Protein AF-A0AAN6VMG4-F1 (afdb_monomer_lite)

Sequence (135 aa):
SSSSSSSSSGRWFISDRSGADPIAYALRYVGREAAAAAGVLAGSEEWKELRARMRRAVVVVCEAGAGVEGWLTDDGVRLMPEDLGEWVGFHDVFCEFLEAEGVPYEVLPAGVGGHGERVEWVVERWRGRWGRGRE

Foldseek 3Di:
DDDDPPPPPPDDDDDDDALLLVLLVLPLPVPPVSVVVSCVSCVDPVVVVRLVVLLLAAAEAEQQDPQCPVVDDPPVPDDDQPDSVSRNVSSVSSVVSCVVSVRDYHYDYSPQDDPVSSVVVSVVVRCVSVVVPPD

Radius of gyration: 17.87 Å; chains: 1; bounding box: 47×36×50 Å

Organism: NCBI:txid669021

InterPro domains:
  IPR027417 P-loop containing nucleoside triphosphate hydrolase [G3DSA:3.40.50.300] (2-120)
  IPR038727 NadR/Ttd14, AAA domain [PF13521] (8-111)

Secondary structure (DSSP, 8-state):
---------------SS-TTHHHHHHHHHSHHHHHHHHHHHHHSHHHHHHHHHHTTS--EEEPPSTT-TTT----SSS---SSHHHHHHHHHHHHHHHHHTT---EEE-TT--SHHHHHHHHHHHHHHHHGGG--

Structure (mmCIF, N/CA/C/O backbone):
data_AF-A0AAN6VMG4-F1
#
_entry.id   AF-A0AAN6VMG4-F1
#
loop_
_atom_site.group_PDB
_atom_site.id
_atom_site.type_symbol
_atom_site.label_atom_id
_atom_site.label_alt_id
_atom_site.label_comp_id
_atom_site.label_asym_id
_atom_site.label_entity_id
_atom_site.label_seq_id
_atom_site.pdbx_PDB_ins_code
_atom_site.Cartn_x
_atom_site.Cartn_y
_atom_site.Cartn_z
_atom_site.occupancy
_atom_site.B_iso_or_equiv
_atom_site.auth_seq_id
_atom_site.auth_comp_id
_atom_site.auth_asym_id
_atom_site.auth_atom_id
_atom_site.pdbx_PDB_model_num
ATOM 1 N N . SER A 1 1 ? -25.315 27.263 32.230 1.00 40.75 1 SER A N 1
ATOM 2 C CA . SER A 1 1 ? -24.452 26.088 32.029 1.00 40.75 1 SER A CA 1
ATOM 3 C C . SER A 1 1 ? -24.947 25.327 30.821 1.00 40.75 1 SER A C 1
ATOM 5 O O . SER A 1 1 ? -25.998 24.710 30.912 1.00 40.75 1 SER A O 1
ATOM 7 N N . SER A 1 2 ? -24.254 25.428 29.690 1.00 39.38 2 SER A N 1
ATOM 8 C CA . SER A 1 2 ? -24.598 24.684 28.474 1.00 39.38 2 SER A CA 1
ATOM 9 C C . SER A 1 2 ? -23.414 23.789 28.140 1.00 39.38 2 SER A C 1
ATOM 11 O O . SER A 1 2 ? -22.407 24.261 27.621 1.00 39.38 2 SER A O 1
ATOM 13 N N . SER A 1 3 ? -23.507 22.517 28.519 1.00 44.69 3 SER A N 1
ATOM 14 C CA . SER A 1 3 ? -22.531 21.501 28.136 1.00 44.69 3 SER A CA 1
ATOM 15 C C . SER A 1 3 ? -22.893 21.003 26.743 1.00 44.69 3 SER A C 1
ATOM 17 O O . SER A 1 3 ? -23.805 20.196 26.588 1.00 44.69 3 SER A O 1
ATOM 19 N N . SER A 1 4 ? -22.197 21.503 25.724 1.00 44.78 4 SER A N 1
ATOM 20 C CA . SER A 1 4 ? -22.219 20.906 24.391 1.00 44.78 4 SER A CA 1
ATOM 21 C C . SER A 1 4 ? -21.361 19.646 24.424 1.00 44.78 4 SER A C 1
ATOM 23 O O . SER A 1 4 ? -20.136 19.714 24.348 1.00 44.78 4 SER A O 1
ATOM 25 N N . SER A 1 5 ? -21.997 18.490 24.575 1.00 47.06 5 SER A N 1
ATOM 26 C CA . SER A 1 5 ? -21.383 17.191 24.323 1.00 47.06 5 SER A CA 1
ATOM 27 C C . SER A 1 5 ? -21.086 17.082 22.827 1.00 47.06 5 SER A C 1
ATOM 29 O O . SER A 1 5 ? -21.939 16.705 22.025 1.00 47.06 5 SER A O 1
ATOM 31 N N . SER A 1 6 ? -19.865 17.441 22.429 1.00 42.25 6 SER A N 1
ATOM 32 C CA . SER A 1 6 ? -19.343 17.084 21.117 1.00 42.25 6 SER A CA 1
ATOM 33 C C . SER A 1 6 ? -19.147 15.571 21.091 1.00 42.25 6 SER A C 1
ATOM 35 O O . SER A 1 6 ? -18.139 15.034 21.542 1.00 42.25 6 SER A O 1
ATOM 37 N N . SER A 1 7 ? -20.133 14.849 20.558 1.00 46.38 7 SER A N 1
ATOM 38 C CA . SER A 1 7 ? -19.880 13.506 20.058 1.00 46.38 7 SER A CA 1
ATOM 39 C C . SER A 1 7 ? -18.821 13.655 18.969 1.00 46.38 7 SER A C 1
ATOM 41 O O . SER A 1 7 ? -19.124 14.126 17.870 1.00 46.38 7 SER A O 1
ATOM 43 N N . SER A 1 8 ? -17.566 13.333 19.280 1.00 47.75 8 SER A N 1
ATOM 44 C CA . SER A 1 8 ? -16.523 13.179 18.278 1.00 47.75 8 SER A CA 1
ATOM 45 C C . SER A 1 8 ? -16.931 11.997 17.404 1.00 47.75 8 SER A C 1
ATOM 47 O O . SER A 1 8 ? -16.590 10.845 17.659 1.00 47.75 8 SER A O 1
ATOM 49 N N . SER A 1 9 ? -17.736 12.269 16.377 1.00 53.94 9 SER A N 1
ATOM 50 C CA . SER A 1 9 ? -17.923 11.345 15.273 1.00 53.94 9 SER A CA 1
ATOM 51 C C . SER A 1 9 ? -16.520 11.008 14.786 1.00 53.94 9 SER A C 1
ATOM 53 O O . SER A 1 9 ? -15.790 11.885 14.323 1.00 53.94 9 SER A O 1
ATOM 55 N N . GLY A 1 10 ? -16.087 9.770 15.041 1.00 61.09 10 GLY A N 1
ATOM 56 C CA . GLY A 1 10 ? -14.736 9.323 14.729 1.00 61.09 10 GLY A CA 1
ATOM 57 C C . GLY A 1 10 ? -14.455 9.624 13.265 1.00 61.09 10 GLY A C 1
ATOM 58 O O . GLY A 1 10 ? -15.039 8.996 12.383 1.00 61.09 10 GLY A O 1
ATOM 59 N N . ARG A 1 11 ? -13.629 10.644 13.013 1.00 73.81 11 ARG A N 1
ATOM 60 C CA . ARG A 1 11 ? -13.287 11.064 11.658 1.00 73.81 11 ARG A CA 1
ATOM 61 C C . ARG A 1 11 ? -12.384 9.993 11.068 1.00 73.81 11 ARG A C 1
ATOM 63 O O . ARG A 1 11 ? -11.254 9.819 11.515 1.00 73.81 11 ARG A O 1
ATOM 70 N N . TRP A 1 12 ? -12.909 9.263 10.096 1.00 80.88 12 TRP A N 1
ATOM 71 C CA . TRP A 1 12 ? -12.116 8.443 9.194 1.00 80.88 12 TRP A CA 1
ATOM 72 C C . TRP A 1 12 ? -11.725 9.292 7.984 1.00 80.88 12 TRP A C 1
ATOM 74 O O . TRP A 1 12 ? -12.391 10.273 7.653 1.00 80.88 12 TRP A O 1
ATOM 84 N N . PHE A 1 13 ? -10.621 8.926 7.350 1.00 86.19 13 PHE A N 1
ATOM 85 C CA . PHE A 1 13 ? -10.159 9.533 6.111 1.00 86.19 13 PHE A CA 1
ATOM 86 C C . PHE A 1 13 ? -9.629 8.433 5.196 1.00 86.19 13 PHE A C 1
ATOM 88 O O . PHE A 1 13 ? -9.307 7.337 5.659 1.00 86.19 13 PHE A O 1
ATOM 95 N N . ILE A 1 14 ? -9.559 8.733 3.904 1.00 85.50 14 ILE A N 1
ATOM 96 C CA . ILE A 1 14 ? -8.921 7.888 2.897 1.00 85.50 14 ILE A CA 1
ATOM 97 C C . ILE A 1 14 ? -7.600 8.565 2.538 1.00 85.50 14 ILE A C 1
ATOM 99 O O . ILE A 1 14 ? -7.576 9.777 2.322 1.00 85.50 14 ILE A O 1
ATOM 103 N N . SER A 1 15 ? -6.516 7.794 2.517 1.00 84.94 15 SER A N 1
ATOM 104 C CA . SER A 1 15 ? -5.196 8.249 2.078 1.00 84.94 15 SER A CA 1
ATOM 105 C C . SER A 1 15 ? -4.873 7.553 0.765 1.00 84.94 15 SER A C 1
ATOM 107 O O . SER A 1 15 ? -4.808 6.326 0.745 1.00 84.94 15 SER A O 1
ATOM 109 N N . ASP A 1 16 ? -4.697 8.323 -0.306 1.00 74.12 16 ASP A N 1
ATOM 110 C CA . ASP A 1 16 ? -4.095 7.832 -1.546 1.00 74.12 16 ASP A CA 1
ATOM 111 C C . ASP A 1 16 ? -2.587 8.074 -1.466 1.00 74.12 16 ASP A C 1
ATOM 113 O O . ASP A 1 16 ? -2.147 9.215 -1.292 1.00 74.12 16 ASP A O 1
ATOM 117 N N . ARG A 1 17 ? -1.826 6.979 -1.530 1.00 65.06 17 ARG A N 1
ATOM 118 C CA . ARG A 1 17 ? -0.452 6.846 -1.031 1.00 65.06 17 ARG A CA 1
ATOM 119 C C . ARG A 1 17 ? -0.358 7.059 0.482 1.00 65.06 17 ARG A C 1
ATOM 121 O O . ARG A 1 17 ? -1.022 7.893 1.103 1.00 65.06 17 ARG A O 1
ATOM 128 N N . SER A 1 18 ? 0.460 6.235 1.104 1.00 63.88 18 SER A N 1
ATOM 129 C CA . SER A 1 18 ? 0.796 6.293 2.517 1.00 63.88 18 SER A CA 1
ATOM 130 C C . SER A 1 18 ? 2.201 6.871 2.696 1.00 63.88 18 SER A C 1
ATOM 132 O O . SER A 1 18 ? 2.971 7.016 1.751 1.00 63.88 18 SER A O 1
ATOM 134 N N . GLY A 1 19 ? 2.588 7.171 3.932 1.00 63.75 19 GLY A N 1
ATOM 135 C CA . GLY A 1 19 ? 3.990 7.501 4.215 1.00 63.75 19 GLY A CA 1
ATOM 136 C C . GLY A 1 19 ? 4.950 6.318 4.033 1.00 63.75 19 GLY A C 1
ATOM 137 O O . GLY A 1 19 ? 6.150 6.519 4.176 1.00 63.75 19 GLY A O 1
ATOM 138 N N . ALA A 1 20 ? 4.455 5.114 3.706 1.00 68.19 20 ALA A N 1
ATOM 139 C CA . ALA A 1 20 ? 5.289 3.985 3.299 1.00 68.19 20 ALA A CA 1
ATOM 140 C C . ALA A 1 20 ? 5.819 4.152 1.868 1.00 68.19 20 ALA A C 1
ATOM 142 O O . ALA A 1 20 ? 6.915 3.688 1.564 1.00 68.19 20 ALA A O 1
ATOM 143 N N . ASP A 1 21 ? 5.080 4.844 0.997 1.00 75.88 21 ASP A N 1
ATOM 144 C CA . ASP A 1 21 ? 5.404 4.952 -0.424 1.00 75.88 21 ASP A CA 1
ATOM 145 C C . ASP A 1 21 ? 6.780 5.598 -0.655 1.00 75.88 21 ASP A C 1
ATOM 147 O O . ASP A 1 21 ? 7.603 4.981 -1.333 1.00 75.88 21 ASP A O 1
ATOM 151 N N . PRO A 1 22 ? 7.130 6.754 -0.047 1.00 72.38 22 PRO A N 1
ATOM 152 C CA . PRO A 1 22 ? 8.469 7.329 -0.200 1.00 72.38 22 PRO A CA 1
ATOM 153 C C . PRO A 1 22 ? 9.597 6.405 0.282 1.00 72.38 22 PRO A C 1
ATOM 155 O O . PRO A 1 22 ? 10.702 6.463 -0.253 1.00 72.38 22 PRO A O 1
ATOM 158 N N . ILE A 1 23 ? 9.328 5.549 1.274 1.00 71.06 23 ILE A N 1
ATOM 159 C CA . ILE A 1 23 ? 10.312 4.610 1.825 1.00 71.06 23 ILE A CA 1
ATOM 160 C C . ILE A 1 23 ? 10.537 3.455 0.845 1.00 71.06 23 ILE A C 1
ATOM 162 O O . ILE A 1 23 ? 11.684 3.139 0.535 1.00 71.06 23 ILE A O 1
ATOM 166 N N . ALA A 1 24 ? 9.466 2.879 0.293 1.00 72.75 24 ALA A N 1
ATOM 167 C CA . ALA A 1 24 ? 9.558 1.836 -0.727 1.00 72.75 24 ALA A CA 1
ATOM 168 C C . ALA A 1 24 ? 10.238 2.339 -2.013 1.00 72.75 24 ALA A C 1
ATOM 170 O O . ALA A 1 24 ? 11.110 1.661 -2.558 1.00 72.75 24 ALA A O 1
ATOM 171 N N . TYR A 1 25 ? 9.924 3.564 -2.450 1.00 73.50 25 TYR A N 1
ATOM 172 C CA . TYR A 1 25 ? 10.618 4.199 -3.574 1.00 73.50 25 TYR A CA 1
ATOM 173 C C . TYR A 1 25 ? 12.110 4.397 -3.297 1.00 73.50 25 TYR A C 1
ATOM 175 O O . TYR A 1 25 ? 12.934 4.092 -4.160 1.00 73.50 25 TYR A O 1
ATOM 183 N N . ALA A 1 26 ? 12.474 4.863 -2.097 1.00 73.69 26 ALA A N 1
ATOM 184 C CA . ALA A 1 26 ? 13.875 4.993 -1.717 1.00 73.69 26 ALA A CA 1
ATOM 185 C C . ALA A 1 26 ? 14.580 3.629 -1.780 1.00 73.69 26 ALA A C 1
ATOM 187 O O . ALA A 1 26 ? 15.575 3.500 -2.495 1.00 73.69 26 ALA A O 1
ATOM 188 N N . LEU A 1 27 ? 14.028 2.603 -1.116 1.00 71.06 27 LEU A N 1
ATOM 189 C CA . LEU A 1 27 ? 14.573 1.239 -1.100 1.00 71.06 27 LEU A CA 1
ATOM 190 C C . LEU A 1 27 ? 14.845 0.695 -2.508 1.00 71.06 27 LEU A C 1
ATOM 192 O O . LEU A 1 27 ? 15.898 0.100 -2.741 1.00 71.06 27 LEU A O 1
ATOM 196 N N . ARG A 1 28 ? 13.930 0.934 -3.452 1.00 71.44 28 ARG A N 1
ATOM 197 C CA . ARG A 1 28 ? 14.023 0.393 -4.810 1.00 71.44 28 ARG A CA 1
ATOM 198 C C . ARG A 1 28 ? 14.981 1.154 -5.732 1.00 71.44 28 ARG A C 1
ATOM 200 O O . ARG A 1 28 ? 15.599 0.514 -6.587 1.00 71.44 28 ARG A O 1
ATOM 207 N N . TYR A 1 29 ? 15.111 2.476 -5.587 1.00 68.50 29 TYR A N 1
ATOM 208 C CA . TYR A 1 29 ? 15.881 3.305 -6.529 1.00 68.50 29 TYR A CA 1
ATOM 209 C C . TYR A 1 29 ? 17.309 3.648 -6.084 1.00 68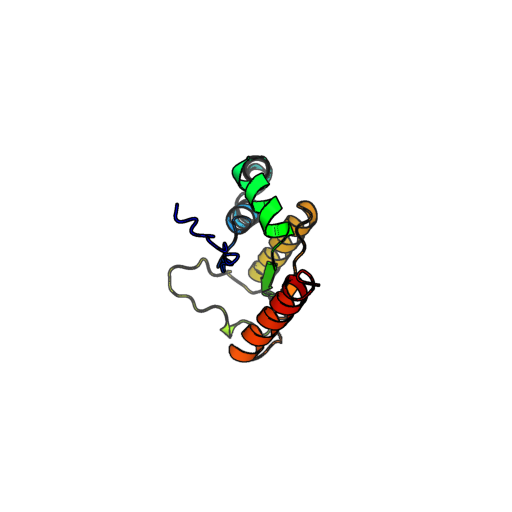.50 29 TYR A C 1
ATOM 211 O O . TYR A 1 29 ? 18.148 3.903 -6.944 1.00 68.50 29 TYR A O 1
ATOM 219 N N . VAL A 1 30 ? 17.629 3.654 -4.782 1.00 60.78 30 VAL A N 1
ATOM 220 C CA . VAL A 1 30 ? 18.918 4.215 -4.301 1.00 60.78 30 VAL A CA 1
ATOM 221 C C . VAL A 1 30 ? 19.909 3.147 -3.790 1.00 60.78 30 VAL A C 1
ATOM 223 O O . VAL A 1 30 ? 20.975 3.462 -3.261 1.00 60.78 30 VAL A O 1
ATOM 226 N N . GLY A 1 31 ? 19.604 1.853 -3.944 1.00 62.50 31 GLY A N 1
ATOM 227 C CA . GLY A 1 31 ? 20.528 0.760 -3.599 1.00 62.50 31 GLY A CA 1
ATOM 228 C C . GLY A 1 31 ? 21.007 0.774 -2.132 1.00 62.50 31 GLY A C 1
ATOM 229 O O . GLY A 1 31 ? 20.247 1.080 -1.219 1.00 62.50 31 GLY A O 1
ATOM 230 N N . ARG A 1 32 ? 22.279 0.429 -1.860 1.00 53.81 32 ARG A N 1
ATOM 231 C CA . ARG A 1 32 ? 22.819 0.303 -0.481 1.00 53.81 32 ARG A CA 1
ATOM 232 C C . ARG A 1 32 ? 22.749 1.588 0.360 1.00 53.81 32 ARG A C 1
ATOM 234 O O . ARG A 1 32 ? 22.620 1.482 1.577 1.00 53.81 32 ARG A O 1
ATOM 241 N N . GLU A 1 33 ? 22.811 2.772 -0.250 1.00 57.59 33 GLU A N 1
ATOM 242 C CA . GLU A 1 33 ? 22.619 4.044 0.470 1.00 57.59 33 GLU A CA 1
ATOM 243 C C . GLU A 1 33 ? 21.148 4.275 0.844 1.00 57.59 33 GLU A C 1
ATOM 245 O O . GLU A 1 33 ? 20.849 4.900 1.864 1.00 57.59 33 GLU A O 1
ATOM 250 N N . ALA A 1 34 ? 20.219 3.678 0.094 1.00 61.09 34 ALA A N 1
ATOM 251 C CA . ALA A 1 34 ? 18.804 3.708 0.423 1.00 61.09 34 ALA A CA 1
ATOM 252 C C . ALA A 1 34 ? 18.455 2.918 1.671 1.00 61.09 34 ALA A C 1
ATOM 254 O O . ALA A 1 34 ? 17.548 3.322 2.375 1.00 61.09 34 ALA A O 1
ATOM 255 N N . ALA A 1 35 ? 19.160 1.834 1.993 1.00 58.84 35 ALA A N 1
ATOM 256 C CA . ALA A 1 35 ? 18.924 1.132 3.253 1.00 58.84 35 ALA A CA 1
ATOM 257 C C . ALA A 1 35 ? 19.202 2.046 4.464 1.00 58.84 35 ALA A C 1
ATOM 259 O O . ALA A 1 35 ? 18.490 1.987 5.464 1.00 58.84 35 ALA A O 1
ATOM 260 N N . ALA A 1 36 ? 20.190 2.942 4.354 1.00 57.84 36 ALA A N 1
ATOM 261 C CA . ALA A 1 36 ? 20.472 3.946 5.375 1.00 57.84 36 ALA A CA 1
ATOM 262 C C . ALA A 1 36 ? 19.418 5.066 5.383 1.00 57.84 36 ALA A C 1
ATOM 264 O O . ALA A 1 36 ? 18.918 5.408 6.449 1.00 57.84 36 ALA A O 1
ATOM 265 N N . ALA A 1 37 ? 19.024 5.599 4.222 1.00 62.53 37 ALA A N 1
ATOM 266 C CA . ALA A 1 37 ? 17.992 6.639 4.133 1.00 62.53 37 ALA A CA 1
ATOM 267 C C . ALA A 1 37 ? 16.591 6.129 4.527 1.00 62.53 37 ALA A C 1
ATOM 269 O O . ALA A 1 37 ? 15.888 6.773 5.300 1.00 62.53 37 ALA A O 1
ATOM 270 N N . ALA A 1 38 ? 16.206 4.941 4.065 1.00 65.00 38 ALA A N 1
ATOM 271 C CA . ALA A 1 38 ? 15.005 4.226 4.477 1.00 65.00 38 ALA A CA 1
ATOM 272 C C . ALA A 1 38 ? 15.067 3.855 5.958 1.00 65.00 38 ALA A C 1
ATOM 274 O O . ALA A 1 38 ? 14.064 3.987 6.641 1.00 65.00 38 ALA A O 1
ATOM 275 N N . GLY A 1 39 ? 16.237 3.479 6.485 1.00 66.94 39 GLY A N 1
ATOM 276 C CA . GLY A 1 39 ? 16.444 3.280 7.920 1.00 66.94 39 GLY A CA 1
ATOM 277 C C . GLY A 1 39 ? 16.264 4.566 8.733 1.00 66.94 39 GLY A C 1
ATOM 278 O O . GLY A 1 39 ? 15.671 4.530 9.807 1.00 66.94 39 GLY A O 1
ATOM 279 N N . VAL A 1 40 ? 16.706 5.717 8.216 1.00 71.94 40 VAL A N 1
ATOM 280 C CA . VAL A 1 40 ? 16.463 7.034 8.830 1.00 71.94 40 VAL A CA 1
ATOM 281 C C . VAL A 1 40 ? 14.974 7.382 8.793 1.00 71.94 40 VAL A C 1
ATOM 283 O O . VAL A 1 40 ? 14.419 7.784 9.814 1.00 71.94 40 VAL A O 1
ATOM 286 N N . LEU A 1 41 ? 14.305 7.178 7.655 1.00 71.88 41 LEU A N 1
ATOM 287 C CA . LEU A 1 41 ? 12.870 7.432 7.512 1.00 71.88 41 LEU A CA 1
ATOM 288 C C . LEU A 1 41 ? 12.038 6.488 8.389 1.00 71.88 41 LEU A C 1
ATOM 290 O O . LEU A 1 41 ? 11.176 6.955 9.127 1.00 71.88 41 LEU A O 1
ATOM 294 N N . ALA A 1 42 ? 12.338 5.191 8.395 1.00 71.88 42 ALA A N 1
ATOM 295 C CA . ALA A 1 42 ? 11.697 4.193 9.251 1.00 71.88 42 ALA A CA 1
ATOM 296 C C . ALA A 1 42 ? 12.059 4.370 10.741 1.00 71.88 42 ALA A C 1
ATOM 298 O O . ALA A 1 42 ? 11.329 3.940 11.632 1.00 71.88 42 ALA A O 1
ATOM 299 N N . GLY A 1 43 ? 13.177 5.029 11.043 1.00 78.25 43 GLY A N 1
ATOM 300 C CA . GLY A 1 43 ? 13.580 5.387 12.401 1.00 78.25 43 GLY A CA 1
ATOM 301 C C . GLY A 1 43 ? 12.924 6.664 12.936 1.00 78.25 43 GLY A C 1
ATOM 302 O O . GLY A 1 43 ? 12.965 6.889 14.150 1.00 78.25 43 GLY A O 1
ATOM 303 N N . SER A 1 44 ? 12.330 7.480 12.058 1.00 84.06 44 SER A N 1
ATOM 304 C CA . SER A 1 44 ? 11.743 8.783 12.393 1.00 84.06 44 SER A CA 1
ATOM 305 C C . SER A 1 44 ? 10.515 8.668 13.304 1.00 84.06 44 SER A C 1
ATOM 307 O O . SER A 1 44 ? 9.802 7.659 13.306 1.00 84.06 44 SER A O 1
ATOM 309 N N . GLU A 1 45 ? 10.249 9.709 14.095 1.00 85.56 45 GLU A N 1
ATOM 310 C CA . GLU A 1 45 ? 9.061 9.749 14.960 1.00 85.56 45 GLU A CA 1
ATOM 311 C C . GLU A 1 45 ? 7.776 9.845 14.130 1.00 85.56 45 GLU A C 1
ATOM 313 O O . GLU A 1 45 ? 6.765 9.221 14.458 1.00 85.56 45 GLU A O 1
ATOM 318 N N . GLU A 1 46 ? 7.845 10.541 12.998 1.00 86.38 46 GLU A N 1
ATOM 319 C CA . GLU A 1 46 ? 6.770 10.682 12.025 1.00 86.38 46 GLU A CA 1
ATOM 320 C C . GLU A 1 46 ? 6.343 9.316 11.476 1.00 86.38 46 GLU A C 1
ATOM 322 O O . GLU A 1 46 ? 5.148 8.999 11.446 1.00 86.38 46 GLU A O 1
ATOM 327 N N . TRP A 1 47 ? 7.308 8.466 11.101 1.00 86.94 47 TRP A N 1
ATOM 328 C CA . TRP A 1 47 ? 7.009 7.102 10.672 1.00 86.94 47 TRP A CA 1
ATOM 329 C C . TRP A 1 47 ? 6.437 6.262 11.809 1.00 86.94 47 TRP A C 1
ATOM 331 O O . TRP A 1 47 ? 5.456 5.555 11.595 1.00 86.94 47 TRP A O 1
ATOM 341 N N . LYS A 1 48 ? 6.980 6.342 13.029 1.00 86.75 48 LYS A N 1
ATOM 342 C CA . LYS A 1 48 ? 6.452 5.573 14.173 1.00 86.75 48 LYS A CA 1
ATOM 343 C C . LYS A 1 48 ? 4.988 5.905 14.452 1.00 86.75 48 LYS A C 1
ATOM 345 O O . LYS A 1 48 ? 4.174 4.994 14.643 1.00 86.75 48 LYS A O 1
ATOM 350 N N . GLU A 1 49 ? 4.637 7.190 14.444 1.00 88.12 49 GLU A N 1
ATOM 351 C CA . GLU A 1 49 ? 3.257 7.642 14.623 1.00 88.12 49 GLU A CA 1
ATOM 352 C C . GLU A 1 49 ? 2.359 7.142 13.485 1.00 88.12 49 GLU A C 1
ATOM 354 O O . GLU A 1 49 ? 1.265 6.608 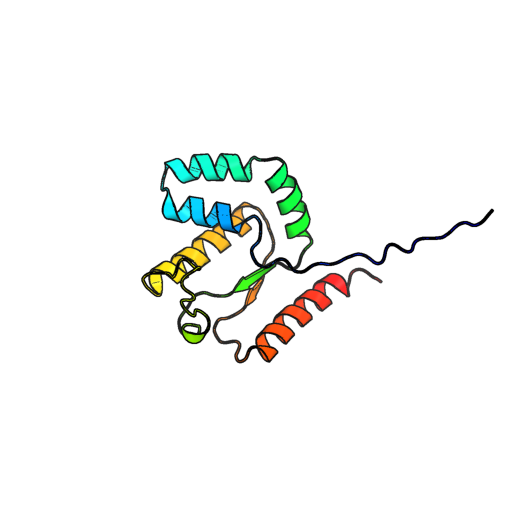13.726 1.00 88.12 49 GLU A O 1
ATOM 359 N N . LEU A 1 50 ? 2.829 7.261 12.243 1.00 87.56 50 LEU A N 1
ATOM 360 C CA . LEU A 1 50 ? 2.082 6.822 11.075 1.00 87.56 50 LEU A CA 1
ATOM 361 C C . LEU A 1 50 ? 1.892 5.302 11.048 1.00 87.56 50 LEU A C 1
ATOM 363 O O . LEU A 1 50 ? 0.761 4.840 10.907 1.00 87.56 50 LEU A O 1
ATOM 367 N N . ARG A 1 51 ? 2.949 4.521 11.275 1.00 89.19 51 ARG A N 1
ATOM 368 C CA . ARG A 1 51 ? 2.931 3.058 11.401 1.00 89.19 51 ARG A CA 1
ATOM 369 C C . ARG A 1 51 ? 1.915 2.609 12.443 1.00 89.19 51 ARG A C 1
ATOM 371 O O . ARG A 1 51 ? 1.131 1.695 12.193 1.00 89.19 51 ARG A O 1
ATOM 378 N N . ALA A 1 52 ? 1.873 3.266 13.605 1.00 89.12 52 ALA A N 1
ATOM 379 C CA . ALA A 1 52 ? 0.899 2.953 14.648 1.00 89.12 52 ALA A CA 1
ATOM 380 C C . ALA A 1 52 ? -0.552 3.193 14.191 1.00 89.12 52 ALA A C 1
ATOM 382 O O . ALA A 1 52 ? -1.452 2.440 14.574 1.00 89.12 52 ALA A O 1
ATOM 383 N N . ARG A 1 53 ? -0.797 4.220 13.368 1.00 88.25 53 ARG A N 1
ATOM 384 C CA . ARG A 1 53 ? -2.111 4.478 12.757 1.00 88.25 53 ARG A CA 1
ATOM 385 C C . ARG A 1 53 ? -2.430 3.469 11.656 1.00 88.25 53 ARG A C 1
ATOM 387 O O . ARG A 1 53 ? -3.520 2.902 11.681 1.00 88.25 53 ARG A O 1
ATOM 394 N N . MET A 1 54 ? -1.483 3.191 10.760 1.00 89.56 54 MET A N 1
ATOM 395 C CA . MET A 1 54 ? -1.628 2.214 9.674 1.00 89.56 54 MET A CA 1
ATOM 396 C C . MET A 1 54 ? -1.945 0.819 10.214 1.00 89.56 54 MET A C 1
ATOM 398 O O . MET A 1 54 ? -2.859 0.170 9.722 1.00 89.56 54 MET A O 1
ATOM 402 N N . ARG A 1 55 ? -1.316 0.408 11.323 1.00 90.44 55 ARG A N 1
ATOM 403 C CA . ARG A 1 55 ? -1.633 -0.847 12.027 1.00 90.44 55 ARG A CA 1
ATOM 404 C C . ARG A 1 55 ? -3.086 -0.989 12.462 1.00 90.44 55 ARG A C 1
ATOM 406 O O . ARG A 1 55 ? -3.571 -2.104 12.633 1.00 90.44 55 ARG A O 1
ATOM 413 N N . ARG A 1 56 ? -3.790 0.122 12.666 1.00 88.38 56 ARG A N 1
ATOM 414 C CA . ARG A 1 56 ? -5.217 0.129 13.012 1.00 88.38 56 ARG A CA 1
ATOM 415 C C . ARG A 1 56 ? -6.111 0.350 11.791 1.00 88.38 56 ARG A C 1
ATOM 417 O O . ARG A 1 56 ? -7.289 0.017 11.867 1.00 88.38 56 ARG A O 1
ATOM 424 N N . ALA A 1 57 ? -5.571 0.856 10.687 1.00 89.00 57 ALA A N 1
ATOM 425 C CA . ALA A 1 57 ? -6.294 1.121 9.449 1.00 89.00 57 ALA A CA 1
ATOM 426 C C . ALA A 1 57 ? -6.547 -0.153 8.625 1.00 89.00 57 ALA A C 1
ATOM 428 O O . ALA A 1 57 ? -6.002 -1.220 8.909 1.00 89.00 57 ALA A O 1
ATOM 429 N N . VAL A 1 58 ? -7.386 -0.028 7.595 1.00 91.25 58 VAL A N 1
ATOM 430 C CA . VAL A 1 58 ? -7.372 -0.961 6.463 1.00 91.25 58 VAL A CA 1
ATOM 431 C C . VAL A 1 58 ? -6.355 -0.429 5.467 1.00 91.25 58 VAL A C 1
ATOM 433 O O . VAL A 1 58 ? -6.554 0.647 4.908 1.00 91.25 58 VAL A O 1
ATOM 436 N N . VAL A 1 59 ? -5.261 -1.164 5.291 1.00 92.25 59 VAL A N 1
ATOM 437 C CA . VAL A 1 59 ? -4.248 -0.884 4.273 1.00 92.25 59 VAL A CA 1
ATOM 438 C C . VAL A 1 59 ? -4.519 -1.816 3.102 1.00 92.25 59 VAL A C 1
ATOM 440 O O . VAL A 1 59 ? -4.611 -3.027 3.294 1.00 92.25 59 VAL A O 1
ATOM 443 N N . VAL A 1 60 ? -4.685 -1.245 1.912 1.00 92.00 60 VAL A N 1
ATOM 444 C CA . VAL A 1 60 ? -4.917 -1.999 0.679 1.00 92.00 60 VAL A CA 1
ATOM 445 C C . VAL A 1 60 ? -3.750 -1.755 -0.257 1.00 92.00 60 VAL A C 1
ATOM 447 O O . VAL A 1 60 ? -3.421 -0.603 -0.535 1.00 92.00 60 VAL A O 1
ATOM 450 N N . VAL A 1 61 ? -3.144 -2.837 -0.731 1.00 90.81 61 VAL A N 1
ATOM 451 C CA . VAL A 1 61 ? -2.104 -2.813 -1.758 1.00 90.81 61 VAL A CA 1
ATOM 452 C C . VAL A 1 61 ? -2.728 -3.329 -3.042 1.00 90.81 61 VAL A C 1
ATOM 454 O O . VAL A 1 61 ? -3.281 -4.423 -3.063 1.00 90.81 61 VAL A O 1
ATOM 457 N N . CYS A 1 62 ? -2.678 -2.549 -4.113 1.00 88.56 62 CYS A N 1
ATOM 458 C CA . CYS A 1 62 ? -3.089 -3.037 -5.424 1.00 88.56 62 CYS A CA 1
ATOM 459 C C . CYS A 1 62 ? -2.020 -3.995 -5.954 1.00 88.56 62 CYS A C 1
ATOM 461 O O . CYS A 1 62 ? -0.841 -3.637 -5.987 1.00 88.56 62 CYS A O 1
ATOM 463 N N . GLU A 1 63 ? -2.423 -5.204 -6.343 1.00 88.56 63 GLU A N 1
ATOM 464 C CA . GLU A 1 63 ? -1.521 -6.151 -6.994 1.00 88.56 63 GLU A CA 1
ATOM 465 C C . GLU A 1 63 ? -0.958 -5.543 -8.285 1.00 88.56 63 GLU A C 1
ATOM 467 O O . GLU A 1 63 ? -1.701 -4.981 -9.095 1.00 88.56 63 GLU A O 1
ATOM 472 N N . ALA A 1 64 ? 0.357 -5.651 -8.464 1.00 84.38 64 ALA A N 1
ATOM 473 C CA . ALA A 1 64 ? 1.001 -5.390 -9.744 1.00 84.38 64 ALA A CA 1
ATOM 474 C C . ALA A 1 64 ? 1.110 -6.714 -10.505 1.00 84.38 64 ALA A C 1
ATOM 476 O O . ALA A 1 64 ? 1.572 -7.705 -9.946 1.00 84.38 64 ALA A O 1
ATOM 477 N N . GLY A 1 65 ? 0.688 -6.757 -11.769 1.00 75.00 65 GLY A N 1
ATOM 478 C CA . GLY A 1 65 ? 0.673 -8.011 -12.518 1.00 75.00 65 GLY A CA 1
ATOM 479 C C . GLY A 1 65 ? -0.017 -7.928 -13.877 1.00 75.00 65 GLY A C 1
ATOM 480 O O . GLY A 1 65 ? -0.466 -6.870 -14.314 1.00 75.00 65 GLY A O 1
ATOM 481 N N . ALA A 1 66 ? -0.080 -9.065 -14.567 1.00 66.06 66 ALA A N 1
ATOM 482 C CA . ALA A 1 66 ? -0.840 -9.173 -15.808 1.00 66.06 66 ALA A CA 1
ATOM 483 C C . ALA A 1 66 ? -2.342 -8.988 -15.515 1.00 66.06 66 ALA A C 1
ATOM 485 O O . ALA A 1 66 ? -2.867 -9.595 -14.581 1.00 66.06 66 ALA A O 1
ATOM 486 N N . GLY A 1 67 ? -3.035 -8.164 -16.303 1.00 70.50 67 GLY A N 1
ATOM 487 C CA . GLY A 1 67 ? -4.456 -7.836 -16.117 1.00 70.50 67 GLY A CA 1
ATOM 488 C C . GLY A 1 67 ? -4.739 -6.449 -15.525 1.00 70.50 67 GLY A C 1
ATOM 489 O O . GLY A 1 67 ? -5.900 -6.031 -15.487 1.00 70.50 67 GLY A O 1
ATOM 490 N N . VAL A 1 68 ? -3.706 -5.710 -15.106 1.00 70.69 68 VAL A N 1
ATOM 491 C CA . VAL A 1 68 ? -3.824 -4.326 -14.606 1.00 70.69 68 VAL A CA 1
ATOM 492 C C . VAL A 1 68 ? -3.168 -3.288 -15.521 1.00 70.69 68 VAL A C 1
ATOM 494 O O . VAL A 1 68 ? -3.032 -2.126 -15.150 1.00 70.69 68 VAL A O 1
ATOM 497 N N . GLU A 1 69 ? -2.829 -3.652 -16.758 1.00 68.25 69 GLU A N 1
ATOM 498 C CA . GLU A 1 69 ? -2.209 -2.760 -17.750 1.00 68.25 69 GLU A CA 1
ATOM 499 C C . GLU A 1 69 ? -3.083 -1.529 -18.039 1.00 68.25 69 GLU A C 1
ATOM 501 O O . GLU A 1 69 ? -2.579 -0.441 -18.294 1.00 68.25 69 GLU A O 1
ATOM 506 N N . GLY A 1 70 ? -4.408 -1.679 -17.939 1.00 67.12 70 GLY A N 1
ATOM 507 C CA . GLY A 1 70 ? -5.364 -0.578 -18.077 1.00 67.12 70 GLY A CA 1
ATOM 508 C C . GLY A 1 70 ? -5.526 0.301 -16.831 1.00 67.12 70 GLY A C 1
ATOM 509 O O . GLY A 1 70 ? -6.302 1.254 -16.868 1.00 67.12 70 GLY A O 1
ATOM 510 N N . TRP A 1 71 ? -4.869 -0.021 -15.711 1.00 73.00 71 TRP A N 1
ATOM 511 C CA . TRP A 1 71 ? -4.969 0.756 -14.466 1.00 73.00 71 TRP A CA 1
ATOM 512 C C . TRP A 1 71 ? -3.967 1.908 -14.438 1.00 73.00 71 TRP A C 1
ATOM 514 O O . TRP A 1 71 ? -4.213 2.922 -13.782 1.00 73.00 71 TRP A O 1
ATOM 524 N N . LEU A 1 72 ? -2.852 1.764 -15.155 1.00 68.50 72 LEU A N 1
ATOM 525 C CA . LEU A 1 72 ? -1.845 2.801 -15.286 1.00 68.50 72 LEU A CA 1
ATOM 526 C C . LEU A 1 72 ? -2.047 3.542 -16.606 1.00 68.50 72 LEU A C 1
ATOM 528 O O . LEU A 1 72 ? -1.873 3.000 -17.691 1.00 68.50 72 LEU A O 1
ATOM 532 N N . THR A 1 73 ? -2.432 4.808 -16.503 1.00 68.31 73 THR A N 1
ATOM 533 C CA . THR A 1 73 ? -2.374 5.750 -17.619 1.00 68.31 73 THR A CA 1
ATOM 534 C C . THR A 1 73 ? -1.221 6.693 -17.341 1.00 68.31 73 THR A C 1
ATOM 536 O O . THR A 1 73 ? -1.201 7.317 -16.278 1.00 68.31 73 THR A O 1
ATOM 539 N N . ASP A 1 74 ? -0.279 6.782 -18.279 1.00 72.75 74 ASP A N 1
ATOM 540 C CA . ASP A 1 74 ? 0.757 7.806 -18.232 1.00 72.75 74 ASP A CA 1
ATOM 541 C C . ASP A 1 74 ? 0.085 9.178 -18.374 1.00 72.75 74 ASP A C 1
ATOM 543 O O . ASP A 1 74 ? -0.423 9.550 -19.434 1.00 72.75 74 ASP A O 1
ATOM 547 N N . ASP A 1 75 ? 0.006 9.888 -17.253 1.00 74.56 75 ASP A N 1
ATOM 548 C CA . ASP A 1 75 ? -0.546 11.234 -17.148 1.00 74.56 75 ASP A CA 1
ATOM 549 C C . ASP A 1 75 ? 0.553 12.311 -17.183 1.00 74.56 75 ASP A C 1
ATOM 551 O O . ASP A 1 75 ? 0.270 13.491 -16.966 1.00 74.56 75 ASP A O 1
ATOM 555 N N . GLY A 1 76 ? 1.807 11.922 -17.455 1.00 70.50 76 GLY A N 1
ATOM 556 C CA . GLY A 1 76 ? 2.982 12.793 -17.453 1.00 70.50 76 GLY A CA 1
ATOM 557 C C . GLY A 1 76 ? 3.442 13.233 -16.060 1.00 70.50 76 GLY A C 1
ATOM 558 O O . GLY A 1 76 ? 4.371 14.034 -15.951 1.00 70.50 76 GLY A O 1
ATOM 559 N N . VAL A 1 77 ? 2.798 12.746 -14.993 1.00 67.38 77 VAL A N 1
ATOM 560 C CA . VAL A 1 77 ? 3.108 13.101 -13.598 1.00 67.38 77 VAL A CA 1
ATOM 561 C C . VAL A 1 77 ? 3.587 11.884 -12.808 1.00 67.38 77 VAL A C 1
ATOM 563 O O . VAL A 1 77 ? 4.430 12.014 -11.918 1.00 67.38 77 VAL A O 1
ATOM 566 N N . ARG A 1 78 ? 3.052 10.697 -13.101 1.00 65.88 78 ARG A N 1
ATOM 567 C CA . ARG A 1 78 ? 3.436 9.451 -12.427 1.00 65.88 78 ARG A CA 1
ATOM 568 C C . ARG A 1 78 ?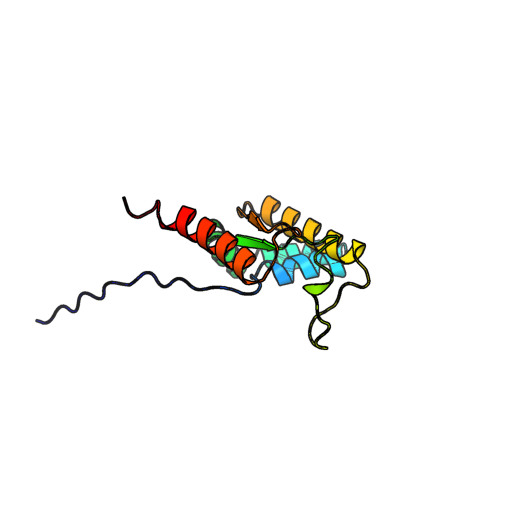 4.712 8.878 -13.035 1.00 65.88 78 ARG A C 1
ATOM 570 O O . ARG A 1 78 ? 4.844 8.792 -14.249 1.00 65.88 78 ARG A O 1
ATOM 577 N N . LEU A 1 79 ? 5.623 8.427 -12.172 1.00 66.38 79 LEU A N 1
ATOM 578 C CA . LEU A 1 79 ? 6.694 7.525 -12.586 1.00 66.38 79 LEU A CA 1
ATOM 579 C C . LEU A 1 79 ? 6.042 6.221 -13.041 1.00 66.38 79 LEU A C 1
ATOM 581 O O . LEU A 1 79 ? 5.486 5.480 -12.230 1.00 66.38 79 LEU A O 1
ATOM 585 N N . MET A 1 80 ? 6.056 6.006 -14.350 1.00 69.50 80 MET A N 1
ATOM 586 C CA . MET A 1 80 ? 5.586 4.776 -14.959 1.00 69.50 80 MET A CA 1
ATOM 587 C C . MET A 1 80 ? 6.703 3.734 -14.879 1.00 69.50 80 MET A C 1
ATOM 589 O O . MET A 1 80 ? 7.836 4.066 -15.228 1.00 69.50 80 MET A O 1
ATOM 593 N N . PRO A 1 81 ? 6.411 2.504 -14.428 1.00 71.88 81 PRO A N 1
ATOM 594 C CA . PRO A 1 81 ? 7.372 1.418 -14.538 1.00 71.88 81 PRO A CA 1
ATOM 595 C C . PRO A 1 81 ? 7.706 1.176 -16.019 1.00 71.88 81 PRO A C 1
ATOM 597 O O . PRO A 1 81 ? 6.820 1.235 -16.875 1.00 71.88 81 PRO A O 1
ATOM 600 N N . GLU A 1 82 ? 8.978 0.921 -16.314 1.00 74.75 82 GLU A N 1
ATOM 601 C CA . GLU A 1 82 ? 9.504 0.650 -17.656 1.00 74.75 82 GLU A CA 1
ATOM 602 C C . GLU A 1 82 ? 8.885 -0.621 -18.247 1.00 74.75 82 GLU A C 1
ATOM 604 O O . GLU A 1 82 ? 8.606 -0.689 -19.446 1.00 74.75 82 GLU A O 1
ATOM 609 N N . ASP A 1 83 ? 8.631 -1.616 -17.393 1.00 78.62 83 ASP A N 1
ATOM 610 C CA . ASP A 1 83 ? 7.962 -2.855 -17.757 1.00 78.62 83 ASP A CA 1
ATOM 611 C C . ASP A 1 83 ? 7.176 -3.480 -16.589 1.00 78.62 83 ASP A C 1
ATOM 613 O O . ASP A 1 83 ? 7.195 -3.024 -15.441 1.00 78.62 83 ASP A O 1
ATOM 617 N N . LEU A 1 84 ? 6.447 -4.556 -16.898 1.00 77.06 84 LEU A N 1
ATOM 618 C CA . LEU A 1 84 ? 5.656 -5.296 -15.919 1.00 77.06 84 LEU A CA 1
ATOM 619 C C . LEU A 1 84 ? 6.517 -5.893 -14.793 1.00 77.06 84 LEU A C 1
ATOM 621 O O . LEU A 1 84 ? 6.059 -5.981 -13.658 1.00 77.06 84 LEU A O 1
ATOM 625 N N . GLY A 1 85 ? 7.753 -6.295 -15.090 1.00 79.44 85 GLY A N 1
ATOM 626 C CA . GLY A 1 85 ? 8.678 -6.845 -14.103 1.00 79.44 85 GLY A CA 1
ATOM 627 C C . GLY A 1 85 ? 9.141 -5.790 -13.102 1.00 79.44 85 GLY A C 1
ATOM 628 O O . GLY A 1 85 ? 9.214 -6.073 -11.906 1.00 79.44 85 GLY A O 1
ATOM 629 N N . GLU A 1 86 ? 9.385 -4.558 -13.550 1.00 77.31 86 GLU A N 1
ATOM 630 C CA . GLU A 1 86 ? 9.677 -3.442 -12.654 1.00 77.31 86 GLU A CA 1
ATOM 631 C C . GLU A 1 86 ? 8.486 -3.147 -11.738 1.00 77.31 86 GLU A C 1
ATOM 633 O O . GLU A 1 86 ? 8.666 -2.960 -10.533 1.00 77.31 86 GLU A O 1
ATOM 638 N N . TRP A 1 87 ? 7.268 -3.170 -12.283 1.00 78.62 87 TRP A N 1
ATOM 639 C CA . TRP A 1 87 ? 6.061 -2.927 -11.500 1.00 78.62 87 TRP A CA 1
ATOM 640 C C . TRP A 1 87 ? 5.818 -4.004 -10.434 1.00 78.62 87 TRP A C 1
ATOM 642 O O . TRP A 1 87 ? 5.546 -3.674 -9.278 1.00 78.62 87 TRP A O 1
ATOM 652 N N . VAL A 1 88 ? 5.977 -5.280 -10.797 1.00 83.81 88 VAL A N 1
ATOM 653 C CA . VAL A 1 88 ? 5.930 -6.403 -9.846 1.00 83.81 88 VAL A CA 1
ATOM 654 C C . VAL A 1 88 ? 7.012 -6.237 -8.776 1.00 83.81 88 VAL A C 1
ATOM 656 O O . VAL A 1 88 ? 6.722 -6.352 -7.590 1.00 83.81 88 VAL A O 1
ATOM 659 N N . GLY A 1 89 ? 8.226 -5.829 -9.156 1.00 83.06 89 GLY A N 1
ATOM 660 C CA . GLY A 1 89 ? 9.293 -5.553 -8.192 1.00 83.06 89 GLY A CA 1
ATOM 661 C C . GLY A 1 89 ? 8.957 -4.435 -7.195 1.00 83.06 89 GLY A C 1
ATOM 662 O O . GLY A 1 89 ? 9.363 -4.505 -6.037 1.00 83.06 89 GLY A O 1
ATOM 663 N N . PHE A 1 90 ? 8.204 -3.408 -7.604 1.00 79.62 90 PHE A N 1
ATOM 664 C CA . PHE A 1 90 ? 7.695 -2.388 -6.677 1.00 79.62 90 PHE A CA 1
ATOM 665 C C . PHE A 1 90 ? 6.671 -2.943 -5.695 1.00 79.62 90 PHE A C 1
ATOM 667 O O . PHE A 1 90 ? 6.710 -2.593 -4.514 1.00 79.62 90 PHE A O 1
ATOM 674 N N . HIS A 1 91 ? 5.764 -3.787 -6.183 1.00 87.06 91 HIS A N 1
ATOM 675 C CA . HIS A 1 91 ? 4.785 -4.464 -5.344 1.00 87.06 91 HIS A CA 1
ATOM 676 C C . HIS A 1 91 ? 5.478 -5.309 -4.269 1.00 87.06 91 HIS A C 1
ATOM 678 O O . HIS A 1 91 ? 5.189 -5.126 -3.087 1.00 87.06 91 HIS A O 1
ATOM 684 N N . ASP A 1 92 ? 6.458 -6.125 -4.662 1.00 87.75 92 ASP A N 1
ATOM 685 C CA . ASP A 1 92 ? 7.203 -6.995 -3.749 1.00 87.75 92 ASP A CA 1
ATOM 686 C C . ASP A 1 92 ? 7.928 -6.189 -2.663 1.00 87.75 92 ASP A C 1
ATOM 688 O O . ASP A 1 92 ? 7.736 -6.441 -1.473 1.00 87.75 92 ASP A O 1
ATOM 692 N N . VAL A 1 93 ? 8.680 -5.146 -3.042 1.00 85.00 93 VAL A N 1
ATOM 693 C CA . VAL A 1 93 ? 9.382 -4.281 -2.072 1.00 85.00 93 VAL A CA 1
ATOM 694 C C . VAL A 1 93 ? 8.407 -3.623 -1.095 1.00 85.00 93 VAL A C 1
ATOM 696 O O . VAL A 1 93 ? 8.707 -3.488 0.093 1.00 85.00 93 VAL A O 1
ATOM 699 N N . PHE A 1 94 ? 7.238 -3.193 -1.574 1.00 85.75 94 PHE A N 1
ATOM 700 C CA . PHE A 1 94 ? 6.237 -2.560 -0.721 1.00 85.75 94 PHE A CA 1
ATOM 701 C C . PHE A 1 94 ? 5.640 -3.554 0.282 1.00 85.75 94 PHE A C 1
ATOM 703 O O . PHE A 1 94 ? 5.530 -3.241 1.470 1.00 85.75 94 PHE A O 1
ATOM 710 N N . CYS A 1 95 ? 5.294 -4.755 -0.178 1.00 90.25 95 CYS A N 1
ATOM 711 C CA . CYS A 1 95 ? 4.792 -5.837 0.660 1.00 90.25 95 CYS A CA 1
ATOM 712 C C . CYS A 1 95 ? 5.819 -6.254 1.720 1.00 90.25 95 CYS A C 1
ATOM 714 O O . CYS A 1 95 ? 5.501 -6.232 2.910 1.00 90.25 95 CYS A O 1
ATOM 716 N N . GLU A 1 96 ? 7.066 -6.515 1.323 1.00 89.69 96 GLU A N 1
ATOM 717 C CA . GLU A 1 96 ? 8.159 -6.855 2.243 1.00 89.69 96 GLU A CA 1
ATOM 718 C C . GLU A 1 96 ? 8.378 -5.768 3.305 1.00 89.69 96 GLU A C 1
ATOM 720 O O . GLU A 1 96 ? 8.562 -6.063 4.490 1.00 89.69 96 GLU A O 1
ATOM 725 N N . PHE A 1 97 ? 8.310 -4.492 2.911 1.00 86.50 97 PHE A N 1
ATOM 726 C CA . PHE A 1 97 ? 8.431 -3.374 3.843 1.00 86.50 97 PHE A CA 1
ATOM 727 C C . PHE A 1 97 ? 7.289 -3.349 4.871 1.00 86.50 97 PHE A C 1
ATOM 729 O O . PHE A 1 97 ? 7.537 -3.200 6.071 1.00 86.50 97 PHE A O 1
ATOM 736 N N . LEU A 1 98 ? 6.037 -3.520 4.435 1.00 90.06 98 LEU A N 1
ATOM 737 C CA . LEU A 1 98 ? 4.892 -3.562 5.348 1.00 90.06 98 LEU A CA 1
ATOM 738 C C . LEU A 1 98 ? 4.975 -4.747 6.316 1.00 90.06 98 LEU A C 1
ATOM 740 O O . LEU A 1 98 ? 4.648 -4.592 7.498 1.00 90.06 98 LEU A O 1
ATOM 744 N N . GLU A 1 99 ? 5.451 -5.901 5.849 1.00 91.88 99 GLU A N 1
ATOM 745 C CA . GLU A 1 99 ? 5.689 -7.082 6.681 1.00 91.88 99 GLU A CA 1
ATOM 746 C C . GLU A 1 99 ? 6.772 -6.837 7.730 1.00 91.88 99 GLU A C 1
ATOM 748 O O . GLU A 1 99 ? 6.534 -7.069 8.919 1.00 91.88 99 GLU A O 1
ATOM 753 N N . ALA A 1 100 ? 7.923 -6.289 7.328 1.00 88.38 100 ALA A N 1
ATOM 754 C CA . ALA A 1 100 ? 9.011 -5.930 8.238 1.00 88.38 100 ALA A CA 1
ATOM 755 C C . ALA A 1 100 ? 8.553 -4.919 9.305 1.00 88.38 100 ALA A C 1
ATOM 757 O O . ALA A 1 100 ? 8.906 -5.006 10.487 1.00 88.38 100 ALA A O 1
ATOM 758 N N . GLU A 1 101 ? 7.681 -3.990 8.918 1.00 86.81 101 GLU A N 1
ATOM 759 C CA . GLU A 1 101 ? 7.088 -3.010 9.818 1.00 86.81 101 GLU A CA 1
ATOM 760 C C . GLU A 1 101 ? 5.872 -3.566 10.587 1.00 86.81 101 GLU A C 1
ATOM 762 O O . GLU A 1 101 ? 5.317 -2.902 11.473 1.00 86.81 101 GLU A O 1
ATOM 767 N N . GLY A 1 102 ? 5.470 -4.818 10.370 1.00 91.00 102 GLY A N 1
ATOM 768 C CA . GLY A 1 102 ? 4.320 -5.438 11.028 1.00 91.00 102 GLY A CA 1
ATOM 769 C C . GLY A 1 102 ? 3.052 -4.601 10.862 1.00 91.00 102 GLY A C 1
ATOM 770 O O . GLY A 1 102 ? 2.343 -4.341 11.842 1.00 91.00 102 GLY A O 1
ATOM 771 N N . VAL A 1 103 ? 2.842 -4.073 9.659 1.00 91.44 103 VAL A N 1
ATOM 772 C CA . VAL A 1 103 ? 1.633 -3.367 9.248 1.00 91.44 103 VAL A CA 1
ATOM 773 C C . VAL A 1 103 ? 0.766 -4.371 8.483 1.00 91.44 103 VAL A C 1
ATOM 775 O O . VAL A 1 103 ? 1.162 -4.798 7.406 1.00 91.44 103 VAL A O 1
ATOM 778 N N . PRO A 1 104 ? -0.404 -4.776 9.009 1.00 92.88 104 PRO A N 1
ATOM 779 C CA . PRO A 1 104 ? -1.301 -5.674 8.296 1.00 92.88 104 PRO A CA 1
ATOM 780 C C . PRO A 1 104 ? -1.883 -4.973 7.067 1.00 92.88 104 PRO A C 1
ATOM 782 O O . PR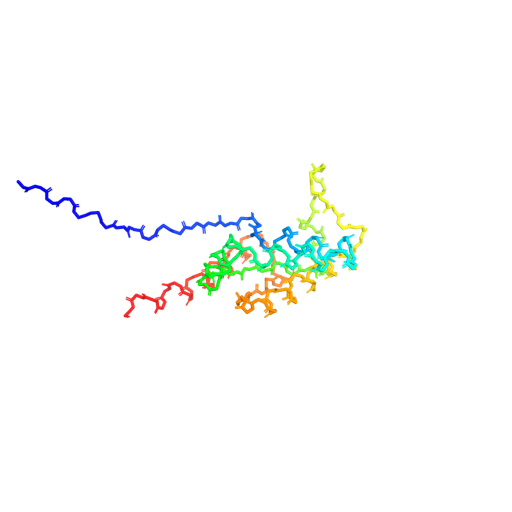O A 1 104 ? -2.369 -3.843 7.168 1.00 92.88 104 PRO A O 1
ATOM 785 N N . TYR A 1 105 ? -1.880 -5.671 5.939 1.00 93.56 105 TYR A N 1
ATOM 786 C CA . TYR A 1 105 ? -2.406 -5.189 4.670 1.00 93.56 105 TYR A CA 1
ATOM 787 C C . TYR A 1 105 ? -3.186 -6.288 3.952 1.00 93.56 105 TYR A C 1
ATOM 789 O O . TYR A 1 105 ? -3.086 -7.466 4.283 1.00 93.56 105 TYR A O 1
ATOM 797 N N . GLU A 1 106 ? -3.989 -5.871 2.982 1.00 94.31 106 GLU A N 1
ATOM 798 C CA . GLU A 1 106 ? -4.756 -6.740 2.100 1.00 94.31 106 GLU A CA 1
ATOM 799 C C . GLU A 1 106 ? -4.354 -6.431 0.659 1.00 94.31 106 GLU A C 1
ATOM 801 O O . GLU A 1 106 ? -4.338 -5.263 0.262 1.00 94.31 106 GLU A O 1
ATOM 806 N N . VAL A 1 107 ? -4.048 -7.459 -0.129 1.00 93.31 107 VAL A N 1
ATOM 807 C CA . VAL A 1 107 ? -3.762 -7.287 -1.556 1.00 93.31 107 VAL A CA 1
ATOM 808 C C . VAL A 1 107 ? -5.07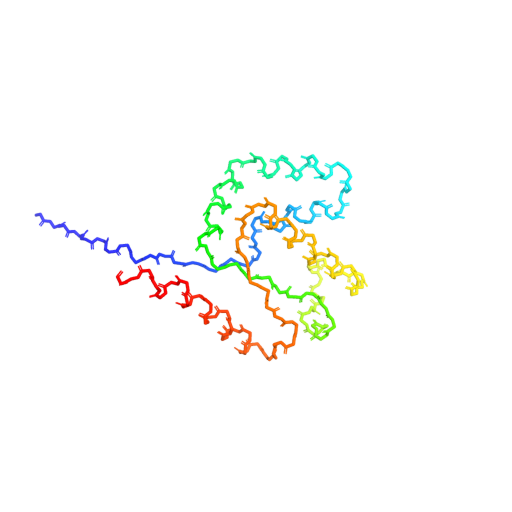5 -7.326 -2.327 1.00 93.31 107 VAL A C 1
ATOM 810 O O . VAL A 1 107 ? -5.787 -8.327 -2.265 1.00 93.31 107 VAL A O 1
ATOM 813 N N . LEU A 1 108 ? -5.407 -6.239 -3.024 1.00 91.56 108 LEU A N 1
ATOM 814 C CA . LEU A 1 108 ? -6.499 -6.194 -3.992 1.00 91.56 108 LEU A CA 1
ATOM 815 C C . LEU A 1 108 ? -6.028 -6.901 -5.268 1.00 91.56 108 LEU A C 1
ATOM 817 O O . LEU A 1 108 ? -5.139 -6.361 -5.933 1.00 91.56 108 LEU A O 1
ATOM 821 N N . PRO A 1 109 ? -6.609 -8.063 -5.622 1.00 89.19 109 PRO A N 1
ATOM 822 C CA . PRO A 1 109 ? -6.113 -8.835 -6.748 1.00 89.19 109 PRO A CA 1
ATOM 823 C C . PRO A 1 109 ? -6.285 -8.106 -8.080 1.00 89.19 109 PRO A C 1
ATOM 825 O O . PRO A 1 109 ? -7.311 -7.462 -8.322 1.00 89.19 109 PRO A O 1
ATOM 828 N N . ALA A 1 110 ? -5.322 -8.301 -8.974 1.00 84.19 110 ALA A N 1
ATOM 829 C CA . ALA A 1 110 ? -5.299 -7.768 -10.333 1.00 84.19 110 ALA A CA 1
ATOM 830 C C . ALA A 1 110 ? -6.543 -8.172 -11.145 1.00 84.19 110 ALA A C 1
ATOM 832 O O . ALA A 1 110 ? -7.030 -7.416 -11.983 1.00 84.19 110 ALA A O 1
ATOM 833 N N . GLY A 1 111 ? -7.089 -9.359 -10.859 1.00 81.06 111 GLY A N 1
ATOM 834 C CA . GLY A 1 111 ? -8.276 -9.904 -11.517 1.00 81.06 111 GLY A CA 1
ATOM 835 C C . GLY A 1 111 ? -9.618 -9.336 -11.041 1.00 81.06 111 GLY A C 1
ATOM 836 O O . GLY A 1 111 ? -10.642 -9.693 -11.621 1.00 81.06 111 GLY A O 1
ATOM 837 N N . VAL A 1 112 ? -9.651 -8.483 -10.007 1.00 82.75 112 VAL A N 1
ATOM 838 C CA . VAL A 1 112 ? -10.894 -7.816 -9.579 1.00 82.75 112 VAL A CA 1
ATOM 839 C C . VAL A 1 112 ? -11.270 -6.761 -10.618 1.00 82.75 112 VAL A C 1
ATOM 841 O O . VAL A 1 112 ? -10.494 -5.842 -10.885 1.00 82.75 112 VAL A O 1
ATOM 844 N N . GLY A 1 113 ? -12.464 -6.907 -11.196 1.00 72.88 113 GLY A N 1
ATOM 845 C CA . GLY A 1 113 ? -12.876 -6.300 -12.459 1.00 72.88 113 GLY A CA 1
ATOM 846 C C . GLY A 1 113 ? -12.984 -4.773 -12.471 1.00 72.88 113 GLY A C 1
ATOM 847 O O . GLY A 1 113 ? -11.998 -4.042 -12.441 1.00 72.88 113 GLY A O 1
ATOM 848 N N . GLY A 1 114 ? -14.189 -4.241 -12.673 1.00 81.00 114 GLY A N 1
ATOM 849 C CA . GLY A 1 114 ? -14.390 -2.801 -12.889 1.00 81.00 114 GLY A CA 1
ATOM 850 C C . GLY A 1 114 ? -14.111 -1.946 -11.643 1.00 81.00 114 GLY A C 1
ATOM 851 O O . GLY A 1 114 ? -14.016 -2.449 -10.527 1.00 81.00 114 GLY A O 1
ATOM 852 N N . HIS A 1 115 ? -14.064 -0.616 -11.803 1.00 83.81 115 HIS A N 1
ATOM 853 C CA . HIS A 1 115 ? -13.902 0.318 -10.674 1.00 83.81 115 HIS A CA 1
ATOM 854 C C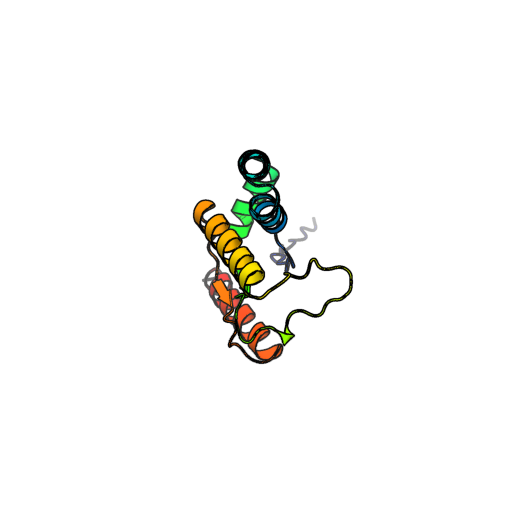 . HIS A 1 115 ? -14.890 0.061 -9.524 1.00 83.81 115 HIS A C 1
ATOM 856 O O . HIS A 1 115 ? -14.494 0.116 -8.365 1.00 83.81 115 HIS A O 1
ATOM 862 N N . GLY A 1 116 ? -16.157 -0.237 -9.836 1.00 88.75 116 GLY A N 1
ATOM 863 C CA . GLY A 1 116 ? -17.181 -0.516 -8.824 1.00 88.75 116 GLY A CA 1
ATOM 864 C C . GLY A 1 116 ? -16.866 -1.748 -7.975 1.00 88.75 116 GLY A C 1
ATOM 865 O O . GLY A 1 116 ? -16.953 -1.682 -6.755 1.00 88.75 116 GLY A O 1
ATOM 866 N N . GLU A 1 117 ? -16.409 -2.828 -8.606 1.00 89.56 117 GLU A N 1
ATOM 867 C CA . GLU A 1 117 ? -16.058 -4.079 -7.926 1.00 89.56 117 GLU A CA 1
ATOM 868 C C . GLU A 1 117 ? -14.857 -3.889 -6.989 1.00 89.56 117 GLU A C 1
ATOM 870 O O . GLU A 1 117 ? -14.873 -4.329 -5.839 1.00 89.56 117 GLU A O 1
ATOM 875 N N . ARG A 1 118 ? -13.848 -3.124 -7.432 1.00 89.44 118 ARG A N 1
ATOM 876 C CA . ARG A 1 118 ? -12.717 -2.725 -6.579 1.00 89.44 118 ARG A CA 1
ATOM 877 C C . ARG A 1 118 ? -13.175 -1.922 -5.362 1.00 89.44 118 ARG A C 1
ATOM 879 O O . ARG A 1 118 ? -12.706 -2.161 -4.251 1.00 89.44 118 ARG A O 1
ATOM 886 N N . VAL A 1 119 ? -14.094 -0.974 -5.553 1.00 90.50 119 VAL A N 1
ATOM 887 C CA . VAL A 1 119 ? -14.640 -0.167 -4.451 1.00 90.50 119 VAL A CA 1
ATOM 888 C C . VAL A 1 119 ? -15.405 -1.044 -3.463 1.00 90.50 119 VAL A C 1
ATOM 890 O O . VAL A 1 119 ? -15.193 -0.916 -2.257 1.00 90.50 119 VAL A O 1
ATOM 893 N N . GLU A 1 120 ? -16.256 -1.950 -3.944 1.00 93.06 120 GLU A N 1
ATOM 894 C CA . GLU A 1 120 ? -17.002 -2.879 -3.090 1.00 93.06 120 GLU A CA 1
ATOM 895 C C . GLU A 1 120 ? -16.065 -3.747 -2.249 1.00 93.06 120 GLU A C 1
ATOM 897 O O . GLU A 1 120 ? -16.238 -3.830 -1.031 1.00 93.06 120 GLU A O 1
ATOM 902 N N . TRP A 1 121 ? -15.015 -4.288 -2.867 1.00 93.25 121 TRP A N 1
ATOM 903 C CA . TRP A 1 121 ? -14.003 -5.100 -2.196 1.00 93.25 121 TRP A CA 1
ATOM 904 C C . TRP A 1 121 ? -13.311 -4.354 -1.040 1.00 93.25 121 TRP A C 1
ATOM 906 O O . TRP A 1 121 ? -13.120 -4.909 0.050 1.00 93.25 121 TRP A O 1
ATOM 916 N N . VAL A 1 122 ? -12.963 -3.075 -1.242 1.00 91.38 122 VAL A N 1
ATOM 917 C CA . VAL A 1 122 ? -12.340 -2.227 -0.205 1.00 91.38 122 VAL A CA 1
ATOM 918 C C . VAL A 1 122 ? -13.343 -1.892 0.901 1.00 91.38 122 VAL A C 1
ATOM 920 O O . VAL A 1 122 ? -13.015 -1.962 2.090 1.00 91.38 122 VAL A O 1
ATOM 923 N N . VAL A 1 123 ? -14.579 -1.548 0.530 1.00 91.31 123 VAL A N 1
ATOM 924 C CA . VAL A 1 123 ? -15.646 -1.204 1.479 1.00 91.31 123 VAL A CA 1
ATOM 925 C C . VAL A 1 123 ? -16.003 -2.394 2.367 1.00 91.31 123 VAL A C 1
ATOM 927 O O . VAL A 1 123 ? -16.227 -2.202 3.564 1.00 91.31 123 VAL A O 1
ATOM 930 N N . GLU A 1 124 ? -16.029 -3.612 1.829 1.00 92.81 124 GLU A N 1
ATOM 931 C CA . GLU A 1 124 ? -16.290 -4.829 2.601 1.00 92.81 124 GLU A CA 1
ATOM 932 C C . GLU A 1 124 ? -15.239 -5.037 3.699 1.00 92.81 124 GLU A C 1
ATOM 934 O O . GLU A 1 124 ? -15.590 -5.227 4.866 1.00 92.81 124 GLU A O 1
ATOM 939 N N . ARG A 1 125 ? -13.950 -4.892 3.371 1.00 92.38 125 ARG A N 1
ATOM 940 C CA . ARG A 1 125 ? -12.847 -4.977 4.347 1.00 92.38 125 ARG A CA 1
ATOM 941 C C . ARG A 1 125 ? -12.907 -3.882 5.394 1.00 92.38 125 ARG A C 1
ATOM 943 O O . ARG A 1 125 ? -12.737 -4.146 6.587 1.00 92.38 125 ARG A O 1
ATOM 950 N N . TRP A 1 126 ? -13.195 -2.655 4.967 1.00 88.62 126 TRP A N 1
ATOM 951 C CA . TRP A 1 126 ? -13.377 -1.533 5.879 1.00 88.62 126 TRP A CA 1
ATOM 952 C C . TRP A 1 126 ? -14.518 -1.782 6.866 1.00 88.62 126 TRP A C 1
ATOM 954 O O . TRP A 1 126 ? -14.315 -1.667 8.077 1.00 88.62 126 TRP A O 1
ATOM 964 N N . ARG A 1 127 ? -15.681 -2.230 6.382 1.00 88.50 127 ARG A N 1
ATOM 965 C CA . ARG A 1 127 ? -16.813 -2.627 7.233 1.00 88.50 127 ARG A CA 1
ATOM 966 C C . ARG A 1 127 ? -16.470 -3.810 8.131 1.00 88.50 127 ARG A C 1
ATOM 968 O O . ARG A 1 127 ? -16.838 -3.792 9.297 1.00 88.50 127 ARG A O 1
ATOM 975 N N . GLY A 1 128 ? -15.733 -4.803 7.643 1.00 85.62 128 GLY A N 1
ATOM 976 C CA . GLY A 1 128 ? -15.307 -5.953 8.440 1.00 85.62 128 GLY A CA 1
ATOM 977 C C . GLY A 1 128 ? -14.386 -5.581 9.607 1.00 85.62 128 GLY A C 1
ATOM 978 O O . GLY A 1 128 ? -14.429 -6.239 10.649 1.00 85.62 128 GLY A O 1
ATOM 979 N N . ARG A 1 129 ? -13.585 -4.518 9.455 1.00 81.38 129 ARG A N 1
ATOM 980 C CA . ARG A 1 129 ? -12.654 -4.023 10.481 1.00 81.38 129 ARG A CA 1
ATOM 981 C C . ARG A 1 129 ? -13.291 -3.009 11.434 1.00 81.38 129 ARG A C 1
ATOM 983 O O . ARG A 1 129 ? -13.020 -3.057 12.628 1.00 81.38 129 ARG A O 1
ATOM 990 N N . TRP A 1 130 ? -14.152 -2.120 10.934 1.00 75.44 130 TRP A N 1
ATOM 991 C CA . TRP A 1 130 ? -14.822 -1.091 11.749 1.00 75.44 130 TRP A CA 1
ATOM 992 C C . TRP A 1 130 ? -16.198 -1.500 12.287 1.00 75.44 130 TRP A C 1
ATOM 994 O O . TRP A 1 130 ? -16.665 -0.923 13.266 1.00 75.44 130 TRP A O 1
ATOM 1004 N N . GLY A 1 131 ? -16.843 -2.502 11.693 1.00 59.47 131 GLY A N 1
ATOM 1005 C CA . GLY A 1 131 ? -18.131 -3.040 12.137 1.00 59.47 131 GLY A CA 1
ATOM 1006 C C . GLY A 1 131 ? -18.033 -3.915 13.388 1.00 59.47 131 GLY A C 1
ATOM 1007 O O . GLY A 1 131 ? -18.993 -3.980 14.141 1.00 59.47 131 GLY A O 1
ATOM 1008 N N . ARG A 1 132 ? -16.868 -4.521 13.664 1.00 53.44 132 ARG A N 1
ATOM 1009 C CA . ARG A 1 132 ? -16.636 -5.366 14.857 1.00 53.44 132 ARG A CA 1
ATOM 1010 C C . ARG A 1 132 ? -16.199 -4.597 16.112 1.00 53.44 132 ARG A C 1
ATOM 1012 O O . ARG A 1 132 ? -16.027 -5.199 17.159 1.00 53.44 132 ARG A O 1
ATOM 1019 N N . GLY A 1 133 ? -15.973 -3.285 16.014 1.00 49.75 133 GLY A N 1
ATOM 1020 C CA . GLY A 1 133 ? -15.480 -2.449 17.121 1.00 49.75 133 GLY A CA 1
ATOM 1021 C C . GLY A 1 133 ? -16.566 -1.658 17.859 1.00 49.75 133 GLY A C 1
ATOM 1022 O O . GLY A 1 133 ? -16.243 -0.669 18.515 1.00 49.75 133 GLY A O 1
ATOM 1023 N N . ARG A 1 134 ? -17.844 -2.015 17.680 1.00 44.81 134 ARG A N 1
ATOM 1024 C CA . ARG A 1 134 ? -19.003 -1.306 18.253 1.00 44.81 134 ARG A CA 1
ATOM 1025 C C . ARG A 1 134 ? -20.003 -2.207 18.991 1.00 44.81 134 ARG A C 1
ATOM 1027 O O . ARG A 1 134 ? -21.093 -1.728 19.295 1.00 44.81 134 ARG A O 1
ATOM 1034 N N . GLU A 1 135 ? -19.640 -3.453 19.281 1.00 36.81 135 GLU A N 1
ATOM 1035 C CA . GLU A 1 135 ? -20.397 -4.320 20.200 1.00 36.81 135 GLU A CA 1
ATOM 1036 C C . GLU A 1 135 ? -19.755 -4.333 21.588 1.00 36.81 135 GLU A C 1
ATOM 1038 O O . GLU A 1 135 ? -18.503 -4.380 21.655 1.00 36.81 135 GLU A O 1
#

pLDDT: mean 76.22, std 14.25, range [36.81, 94.31]